Protein AF-A0A7C9D4Q6-F1 (afdb_monomer)

Structure (mmCIF, N/CA/C/O backbone):
data_AF-A0A7C9D4Q6-F1
#
_entry.id   AF-A0A7C9D4Q6-F1
#
loop_
_atom_site.group_PDB
_atom_site.id
_atom_site.type_symbol
_atom_site.label_atom_id
_atom_site.label_alt_id
_atom_site.label_comp_id
_atom_site.label_asym_id
_atom_site.label_entity_id
_atom_site.label_seq_id
_atom_site.pdbx_PDB_ins_code
_atom_site.Cartn_x
_atom_site.Cartn_y
_atom_site.Cartn_z
_atom_site.occupancy
_atom_site.B_iso_or_equiv
_atom_site.auth_seq_id
_atom_site.auth_comp_id
_atom_site.auth_asym_id
_atom_site.auth_atom_id
_atom_site.pdbx_PDB_model_num
ATOM 1 N N . TRP A 1 1 ? 7.838 -14.735 8.036 1.00 89.69 1 TRP A N 1
ATOM 2 C CA . TRP A 1 1 ? 8.447 -15.239 6.783 1.00 89.69 1 TRP A CA 1
ATOM 3 C C . TRP A 1 1 ? 8.242 -14.270 5.612 1.00 89.69 1 TRP A C 1
ATOM 5 O O . TRP A 1 1 ? 9.241 -13.748 5.130 1.00 89.69 1 TRP A O 1
ATOM 15 N N . ALA A 1 2 ? 7.003 -13.936 5.219 1.00 89.50 2 ALA A N 1
ATOM 16 C CA . ALA A 1 2 ? 6.716 -13.073 4.057 1.00 89.50 2 ALA A CA 1
ATOM 17 C C . ALA A 1 2 ? 7.424 -11.701 4.091 1.00 89.50 2 ALA A C 1
ATOM 19 O O . ALA A 1 2 ? 8.069 -11.317 3.120 1.00 89.50 2 ALA A O 1
ATOM 20 N N . ALA A 1 3 ? 7.410 -11.009 5.236 1.00 91.25 3 ALA A N 1
ATOM 21 C CA . ALA A 1 3 ? 8.115 -9.732 5.401 1.00 91.25 3 ALA A CA 1
ATOM 22 C C . ALA A 1 3 ? 9.635 -9.832 5.153 1.00 91.25 3 ALA A C 1
ATOM 24 O O . ALA A 1 3 ? 10.245 -8.909 4.619 1.00 91.25 3 ALA A O 1
ATOM 25 N N . SER A 1 4 ? 10.254 -10.966 5.503 1.00 95.25 4 SER A N 1
ATOM 26 C CA . SER A 1 4 ? 11.683 -11.190 5.260 1.00 95.25 4 SER A CA 1
ATOM 27 C C . SER A 1 4 ? 11.974 -11.364 3.771 1.00 95.25 4 SER A C 1
ATOM 29 O O . SER A 1 4 ? 12.920 -10.761 3.272 1.00 95.25 4 SER A O 1
ATOM 31 N N . LEU A 1 5 ? 11.135 -12.121 3.053 1.00 95.00 5 LEU A N 1
ATOM 32 C CA . LEU A 1 5 ? 11.249 -12.266 1.600 1.00 95.00 5 LEU A CA 1
ATOM 33 C C . LEU A 1 5 ? 11.064 -10.928 0.888 1.00 95.00 5 LEU A C 1
ATOM 35 O O . LEU A 1 5 ? 11.895 -10.568 0.061 1.00 95.00 5 LEU A O 1
ATOM 39 N N . LEU A 1 6 ? 10.049 -10.148 1.272 1.00 92.50 6 LEU A N 1
ATOM 40 C CA . LEU A 1 6 ? 9.848 -8.806 0.724 1.00 92.50 6 LEU A CA 1
ATOM 41 C C . LEU A 1 6 ? 11.082 -7.923 0.951 1.00 92.50 6 LEU A C 1
ATOM 43 O O . LEU A 1 6 ? 11.553 -7.262 0.031 1.00 92.50 6 LEU A O 1
ATOM 47 N N . GLY A 1 7 ? 11.656 -7.954 2.157 1.00 94.69 7 GLY A N 1
ATOM 48 C CA . GLY A 1 7 ? 12.881 -7.219 2.465 1.00 94.69 7 GLY A CA 1
ATOM 49 C C . GLY A 1 7 ? 14.093 -7.664 1.637 1.00 94.69 7 GLY A C 1
ATOM 50 O O . GLY A 1 7 ? 14.940 -6.835 1.307 1.00 94.69 7 GLY A O 1
ATOM 51 N N . GLN A 1 8 ? 14.192 -8.948 1.283 1.00 96.00 8 GLN A N 1
ATOM 52 C CA . GLN A 1 8 ? 15.233 -9.454 0.383 1.00 96.00 8 GLN A CA 1
ATOM 53 C C . GLN A 1 8 ? 15.012 -8.975 -1.055 1.00 96.00 8 GLN A C 1
ATOM 55 O O . GLN A 1 8 ? 15.956 -8.479 -1.666 1.00 96.00 8 GLN A O 1
ATOM 60 N N . GLU A 1 9 ? 13.782 -9.048 -1.569 1.00 93.12 9 GLU A N 1
ATOM 61 C CA . GLU A 1 9 ? 13.444 -8.581 -2.921 1.00 93.12 9 GLU A CA 1
ATOM 62 C C . GLU A 1 9 ? 13.654 -7.072 -3.085 1.00 93.12 9 GLU A C 1
ATOM 64 O O . GLU A 1 9 ? 14.243 -6.633 -4.070 1.00 93.12 9 GLU A O 1
ATOM 69 N N . VAL A 1 10 ? 13.290 -6.267 -2.081 1.00 92.75 10 VAL A N 1
ATOM 70 C CA . VAL A 1 10 ? 13.573 -4.822 -2.088 1.00 92.75 10 VAL A CA 1
ATOM 71 C C . VAL A 1 10 ? 15.077 -4.551 -2.180 1.00 92.75 10 VAL A C 1
ATOM 73 O O . VAL A 1 10 ? 15.493 -3.682 -2.939 1.00 92.75 10 VAL A O 1
ATOM 76 N N . LYS A 1 11 ? 15.911 -5.308 -1.454 1.00 95.06 11 LYS A N 1
ATOM 77 C CA . LYS A 1 11 ? 17.378 -5.159 -1.506 1.00 95.06 11 LYS A CA 1
ATOM 78 C C . LYS A 1 11 ? 17.979 -5.606 -2.840 1.00 95.06 11 LYS A C 1
ATOM 80 O O . LYS A 1 11 ? 18.999 -5.060 -3.247 1.00 95.06 11 LYS A O 1
ATOM 85 N N . ARG A 1 12 ? 17.373 -6.595 -3.503 1.00 95.69 12 ARG A N 1
ATOM 86 C CA . ARG A 1 12 ? 17.784 -7.068 -4.837 1.00 95.69 12 ARG A CA 1
ATOM 87 C C . ARG A 1 12 ? 17.461 -6.066 -5.942 1.00 95.69 12 ARG A C 1
ATOM 89 O O . ARG A 1 12 ? 18.047 -6.152 -7.016 1.00 95.69 12 ARG A O 1
ATOM 96 N N . ASN A 1 13 ? 16.550 -5.128 -5.691 1.00 93.31 13 ASN A N 1
ATOM 97 C CA . ASN A 1 13 ? 16.078 -4.163 -6.673 1.00 93.31 13 ASN A CA 1
ATOM 98 C C . ASN A 1 13 ? 17.087 -3.013 -6.867 1.00 93.31 13 ASN A C 1
ATOM 100 O O . ASN A 1 13 ? 16.885 -1.888 -6.407 1.00 93.31 13 ASN A O 1
ATOM 104 N N . THR A 1 14 ? 18.227 -3.327 -7.489 1.00 96.19 14 THR A N 1
ATOM 105 C CA . THR A 1 14 ? 19.305 -2.369 -7.762 1.00 96.19 14 THR A CA 1
ATOM 106 C C . THR A 1 14 ? 19.017 -1.521 -8.998 1.00 96.19 14 THR A C 1
ATOM 108 O O . THR A 1 14 ? 18.126 -1.814 -9.796 1.00 96.19 14 THR A O 1
ATOM 111 N N . HIS A 1 15 ? 19.819 -0.473 -9.186 1.00 94.88 15 HIS A N 1
ATOM 112 C CA . HIS A 1 15 ? 19.774 0.386 -10.366 1.00 94.88 15 HIS A CA 1
ATOM 113 C C . HIS A 1 15 ? 19.828 -0.409 -11.685 1.00 94.88 15 HIS A C 1
ATOM 115 O O . HIS A 1 15 ? 19.025 -0.168 -12.584 1.00 94.88 15 HIS A O 1
ATOM 121 N N . GLU A 1 16 ? 20.721 -1.394 -11.786 1.00 96.19 16 GLU A N 1
ATOM 122 C CA . GLU A 1 16 ? 20.905 -2.222 -12.982 1.00 96.19 16 GLU A CA 1
ATOM 123 C C . GLU A 1 16 ? 19.670 -3.081 -13.264 1.00 96.19 16 GLU A C 1
ATOM 125 O O . GLU A 1 16 ? 19.256 -3.207 -14.416 1.00 96.19 16 GLU A O 1
ATOM 130 N N . VAL A 1 17 ? 19.058 -3.638 -12.213 1.00 93.81 17 VAL A N 1
ATOM 131 C CA . VAL A 1 17 ? 17.848 -4.466 -12.315 1.00 93.81 17 VAL A CA 1
ATOM 132 C C . VAL A 1 17 ? 16.657 -3.628 -12.779 1.00 93.81 17 VAL A C 1
ATOM 134 O O . VAL A 1 17 ? 15.947 -4.025 -13.709 1.00 93.81 17 VAL A O 1
ATOM 137 N N . VAL A 1 18 ? 16.463 -2.444 -12.188 1.00 91.62 18 VAL A N 1
ATOM 138 C CA . VAL A 1 18 ? 15.394 -1.519 -12.593 1.00 91.62 18 VAL A CA 1
ATOM 139 C C . VAL A 1 18 ? 15.596 -1.071 -14.036 1.00 91.62 18 VAL A C 1
ATOM 141 O O . VAL A 1 18 ? 14.674 -1.183 -14.844 1.00 91.62 18 VAL A O 1
ATOM 144 N N . LEU A 1 19 ? 16.798 -0.606 -14.391 1.00 91.75 19 LEU A N 1
ATOM 145 C CA . LEU A 1 19 ? 17.086 -0.167 -15.755 1.00 91.75 19 LEU A CA 1
ATOM 146 C C . LEU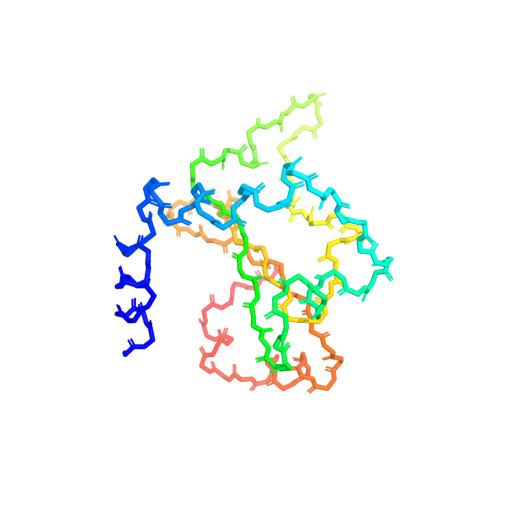 A 1 19 ? 16.910 -1.297 -16.768 1.00 91.75 19 LEU A C 1
ATOM 148 O O . LEU A 1 19 ? 16.314 -1.073 -17.819 1.00 91.75 19 LEU A O 1
ATOM 152 N N . GLY A 1 20 ? 17.380 -2.506 -16.455 1.00 91.69 20 GLY A N 1
ATOM 153 C CA . GLY A 1 20 ? 17.193 -3.678 -17.308 1.00 91.69 20 GLY A CA 1
ATOM 154 C C . GLY A 1 20 ? 15.718 -4.005 -17.548 1.00 91.69 20 GLY A C 1
ATOM 155 O O . GLY A 1 20 ? 15.352 -4.392 -18.654 1.00 91.69 20 GLY A O 1
ATOM 156 N N . SER A 1 21 ? 14.867 -3.778 -16.544 1.00 85.00 21 SER A N 1
ATOM 157 C CA . SER A 1 21 ? 13.420 -4.014 -16.630 1.00 85.00 21 SER A CA 1
ATOM 158 C C . SER A 1 21 ? 12.679 -2.928 -17.420 1.00 85.00 21 SER A C 1
ATOM 160 O O . SER A 1 21 ? 11.728 -3.226 -18.138 1.00 85.00 21 SER A O 1
ATOM 162 N N . VAL A 1 22 ? 13.107 -1.665 -17.310 1.00 87.75 22 VAL A N 1
ATOM 163 C CA . VAL A 1 22 ? 12.444 -0.518 -17.962 1.00 87.75 22 VAL A CA 1
ATOM 164 C C . VAL A 1 22 ? 12.930 -0.304 -19.397 1.00 87.75 22 VAL A C 1
ATOM 166 O O . VAL A 1 22 ? 12.159 0.146 -20.242 1.00 87.75 22 VAL A O 1
ATOM 169 N N . LYS A 1 23 ? 14.186 -0.642 -19.714 1.00 89.38 23 LYS A N 1
ATOM 170 C CA . LYS A 1 23 ? 14.787 -0.393 -21.034 1.00 89.38 23 LYS A CA 1
ATOM 171 C C . LYS A 1 23 ? 13.970 -0.958 -22.211 1.00 89.38 23 LYS A C 1
ATOM 173 O O . LYS A 1 23 ? 13.745 -0.204 -23.155 1.00 89.38 23 LYS A O 1
ATOM 178 N N . PRO A 1 24 ? 13.428 -2.191 -22.162 1.00 86.81 24 PRO A N 1
ATOM 179 C CA . PRO A 1 24 ? 12.576 -2.697 -23.239 1.00 86.81 24 PRO A CA 1
ATOM 180 C C . PRO A 1 24 ? 11.312 -1.857 -23.473 1.00 86.81 24 PRO A C 1
ATOM 182 O O . PRO A 1 24 ? 10.861 -1.748 -24.610 1.00 86.81 24 PRO A O 1
ATOM 185 N N . LEU A 1 25 ? 10.751 -1.245 -22.420 1.00 82.12 25 LEU A N 1
ATOM 186 C CA . LEU A 1 25 ? 9.590 -0.353 -22.532 1.00 82.12 25 LEU A CA 1
ATOM 187 C C . LEU A 1 25 ? 9.957 0.983 -23.185 1.00 82.12 25 LEU A C 1
ATOM 189 O O . LEU A 1 25 ? 9.120 1.573 -23.863 1.00 82.12 25 LEU A O 1
ATOM 193 N N . ALA A 1 26 ? 11.192 1.455 -22.992 1.00 86.81 26 ALA A N 1
ATOM 194 C CA . ALA A 1 26 ? 11.700 2.648 -23.664 1.00 86.81 26 ALA A CA 1
ATOM 195 C C . ALA A 1 26 ? 11.927 2.395 -25.163 1.00 86.81 26 ALA A C 1
ATOM 197 O O . ALA A 1 26 ? 11.563 3.233 -25.985 1.00 86.81 26 ALA A O 1
ATOM 198 N N . ASP A 1 27 ? 12.474 1.226 -25.513 1.00 91.00 27 ASP A N 1
ATOM 199 C CA . ASP A 1 27 ? 12.725 0.841 -26.906 1.00 91.00 27 ASP A CA 1
ATOM 200 C C . ASP A 1 27 ? 11.419 0.522 -27.658 1.00 91.00 27 ASP A C 1
ATOM 202 O O . ASP A 1 27 ? 11.282 0.828 -28.845 1.00 91.00 27 ASP A O 1
ATOM 206 N N . ARG A 1 28 ? 10.439 -0.088 -26.975 1.00 87.38 28 ARG A N 1
ATOM 207 C CA . ARG A 1 28 ? 9.130 -0.422 -27.546 1.00 87.38 28 ARG A CA 1
ATOM 208 C C . ARG A 1 28 ? 8.005 -0.187 -26.528 1.00 87.38 28 ARG A C 1
ATOM 210 O O . ARG A 1 28 ? 7.666 -1.110 -25.782 1.00 87.38 28 ARG A O 1
ATOM 217 N N . PRO A 1 29 ? 7.389 1.010 -26.525 1.00 83.00 29 PRO A N 1
ATOM 218 C CA . PRO A 1 29 ? 6.291 1.324 -25.621 1.00 83.00 29 PRO A CA 1
ATOM 219 C C . PRO A 1 29 ?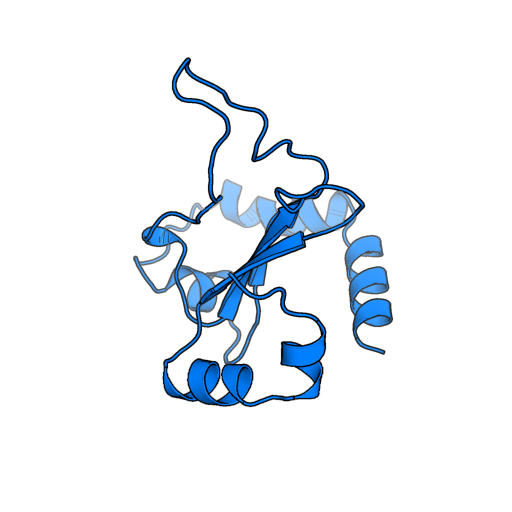 5.124 0.352 -25.789 1.00 83.00 29 PRO A C 1
ATOM 221 O O . PRO A 1 29 ? 4.732 0.016 -26.909 1.00 83.00 29 PRO A O 1
ATOM 224 N N . VAL A 1 30 ? 4.551 -0.080 -24.668 1.00 76.00 30 VAL A N 1
ATOM 225 C CA . VAL A 1 30 ? 3.363 -0.937 -24.632 1.00 76.00 30 VAL A CA 1
ATOM 226 C C . VAL A 1 30 ? 2.243 -0.172 -23.942 1.00 76.00 30 VAL A C 1
ATOM 228 O O . VAL A 1 30 ? 2.449 0.411 -22.879 1.00 76.00 30 VAL A O 1
ATOM 231 N N . VAL A 1 31 ? 1.056 -0.181 -24.543 1.00 74.44 31 VAL A N 1
ATOM 232 C CA . VAL A 1 31 ? -0.166 0.348 -23.931 1.00 74.44 31 VAL A CA 1
ATOM 233 C C . VAL A 1 31 ? -1.014 -0.844 -23.510 1.00 74.44 31 VAL A C 1
ATOM 235 O O . VAL A 1 31 ? -1.452 -1.617 -24.362 1.00 74.44 31 VAL A O 1
ATOM 238 N N . GLY A 1 32 ? -1.200 -1.014 -22.201 1.00 69.50 32 GLY A N 1
ATOM 239 C CA . GLY A 1 32 ? -2.100 -2.030 -21.655 1.00 69.50 32 GLY A CA 1
ATOM 240 C C . GLY A 1 32 ? -3.565 -1.671 -21.906 1.00 69.50 32 GLY A C 1
ATOM 241 O O . GLY A 1 32 ? -3.912 -0.493 -22.031 1.00 69.50 32 GLY A O 1
ATOM 242 N N . GLN A 1 33 ? -4.428 -2.681 -21.981 1.00 66.69 33 GLN A N 1
ATOM 243 C CA . GLN A 1 33 ? -5.871 -2.452 -22.071 1.00 66.69 33 GLN A CA 1
ATOM 244 C C . GLN A 1 33 ? -6.428 -1.881 -20.741 1.00 66.69 33 GLN A C 1
ATOM 246 O O . GLN A 1 33 ? -5.914 -2.154 -19.652 1.00 66.69 33 GLN A O 1
ATOM 251 N N . PRO A 1 34 ? -7.495 -1.066 -20.769 1.00 59.03 34 PRO A N 1
ATOM 252 C CA . PRO A 1 34 ? -8.177 -0.653 -19.543 1.00 59.03 34 PRO A CA 1
ATOM 253 C C . PRO A 1 34 ? -8.685 -1.873 -18.755 1.00 59.03 34 PRO A C 1
ATOM 255 O O . PRO A 1 34 ? -9.324 -2.754 -19.325 1.00 59.03 34 PRO A O 1
ATOM 258 N N . GLY A 1 35 ? -8.401 -1.940 -17.450 1.00 59.09 35 GLY A N 1
ATOM 259 C CA . GLY A 1 35 ? -8.805 -3.062 -16.585 1.00 59.09 35 GLY A CA 1
ATOM 260 C C . GLY A 1 35 ? -7.997 -4.357 -16.763 1.00 59.09 35 GLY A C 1
ATOM 261 O O . GLY A 1 35 ? -8.272 -5.348 -16.090 1.00 59.09 35 GLY A O 1
ATOM 262 N N . SER A 1 36 ? -6.987 -4.376 -17.642 1.00 60.72 36 SER A N 1
ATOM 263 C CA . SER A 1 36 ? -6.020 -5.480 -17.754 1.00 60.72 36 SER A CA 1
ATOM 264 C C . SER A 1 36 ? -4.692 -5.179 -17.054 1.00 60.72 36 SER A C 1
ATOM 266 O O . SER A 1 36 ? -3.818 -6.049 -17.015 1.00 60.72 36 SER A O 1
ATOM 268 N N . GLY A 1 37 ? -4.538 -3.970 -16.497 1.00 59.41 37 GLY A N 1
ATOM 269 C CA . GLY A 1 37 ? -3.263 -3.410 -16.053 1.00 59.41 37 GLY A CA 1
ATOM 270 C C . GLY A 1 37 ? -2.474 -4.353 -15.154 1.00 59.41 37 GLY A C 1
ATOM 271 O O . GLY A 1 37 ? -1.299 -4.594 -15.398 1.00 59.41 37 GLY A O 1
ATOM 272 N N . GLN A 1 38 ? -3.107 -4.981 -14.165 1.00 58.69 38 GLN A N 1
ATOM 273 C CA . GLN A 1 38 ? -2.384 -5.901 -13.284 1.00 58.69 38 GLN A CA 1
ATOM 274 C C . GLN A 1 38 ? -1.979 -7.214 -13.965 1.00 58.69 38 GLN A C 1
ATOM 276 O O . GLN A 1 38 ? -0.844 -7.670 -13.814 1.00 58.69 38 GLN A O 1
ATOM 281 N N . ARG A 1 39 ? -2.889 -7.810 -14.744 1.00 59.12 39 ARG A N 1
ATOM 282 C CA . ARG A 1 39 ? -2.667 -9.112 -15.388 1.00 59.12 39 ARG A CA 1
ATOM 283 C C . ARG A 1 39 ? -1.661 -9.023 -16.532 1.00 59.12 39 ARG A C 1
ATOM 285 O O . ARG A 1 39 ? -0.871 -9.941 -16.710 1.00 59.12 39 ARG A O 1
ATOM 292 N N . GLU A 1 40 ? -1.689 -7.936 -17.295 1.00 58.09 40 GLU A N 1
ATOM 293 C CA . GLU A 1 40 ? -0.780 -7.715 -18.422 1.00 58.09 40 GLU A CA 1
ATOM 29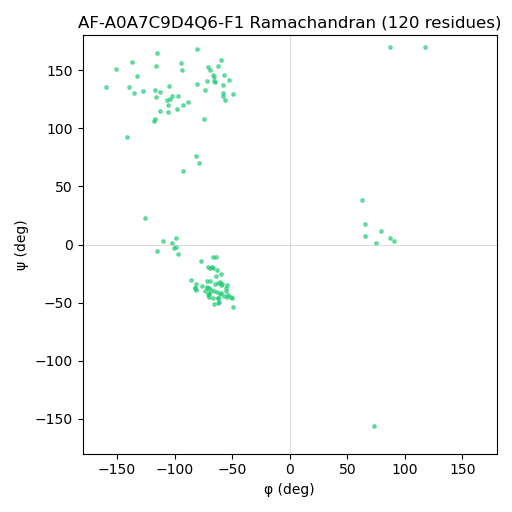4 C C . GLU A 1 40 ? 0.590 -7.190 -17.982 1.00 58.09 40 GLU A C 1
ATOM 296 O O . GLU A 1 40 ? 1.588 -7.571 -18.588 1.00 58.09 40 GLU A O 1
ATOM 301 N N . ILE A 1 41 ? 0.670 -6.369 -16.923 1.00 58.44 41 ILE A N 1
ATOM 302 C CA . ILE A 1 41 ? 1.951 -5.805 -16.457 1.00 58.44 41 ILE A CA 1
ATOM 303 C C . ILE A 1 41 ? 2.712 -6.793 -15.561 1.00 58.44 41 ILE A C 1
ATOM 305 O O . ILE A 1 41 ? 3.935 -6.872 -15.654 1.00 58.44 41 ILE A O 1
ATOM 309 N N . PHE A 1 42 ? 2.018 -7.558 -14.710 1.00 61.22 42 PHE A N 1
ATOM 310 C CA . PHE A 1 42 ? 2.663 -8.422 -13.708 1.00 61.22 42 PHE A CA 1
ATOM 311 C C . PHE A 1 42 ? 2.427 -9.924 -13.925 1.00 61.22 42 PHE A C 1
ATOM 313 O O . PHE A 1 42 ? 3.031 -10.736 -13.229 1.00 61.22 42 PHE A O 1
ATOM 320 N N . GLY A 1 43 ? 1.590 -10.317 -14.894 1.00 56.16 43 GLY A N 1
ATOM 321 C CA . GLY A 1 43 ? 1.501 -11.698 -15.388 1.00 56.16 43 GLY A CA 1
ATOM 322 C C . GLY A 1 43 ? 0.985 -12.751 -14.398 1.00 56.16 43 GLY A C 1
ATOM 323 O O . GLY A 1 43 ? 1.031 -13.938 -14.713 1.00 56.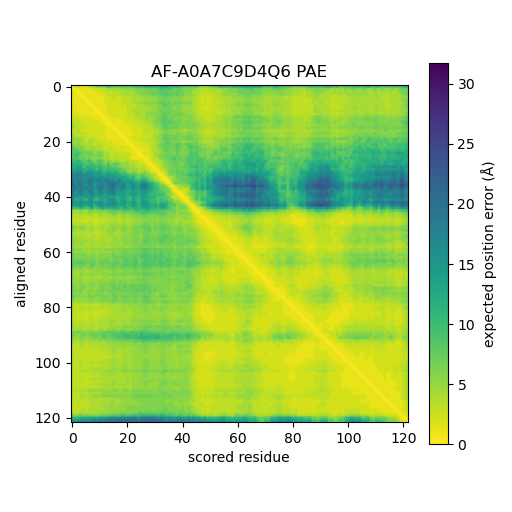16 43 GLY A O 1
ATOM 324 N N . ALA A 1 44 ? 0.502 -12.359 -13.218 1.00 61.50 44 ALA A N 1
ATOM 325 C CA . ALA A 1 44 ? 0.184 -13.284 -12.134 1.00 61.50 44 ALA A CA 1
ATOM 326 C C . ALA A 1 44 ? -1.324 -13.347 -11.846 1.00 61.50 44 ALA A C 1
ATOM 328 O O . ALA A 1 44 ? -1.997 -12.331 -11.689 1.00 61.50 44 ALA A O 1
ATOM 329 N N . GLN A 1 45 ? -1.864 -14.567 -11.766 1.00 66.94 45 GLN A N 1
ATOM 330 C CA . GLN A 1 45 ? -3.176 -14.812 -11.162 1.00 66.94 45 GLN A CA 1
ATOM 331 C C . GLN A 1 45 ? -3.005 -14.853 -9.639 1.00 66.94 45 GLN A C 1
ATOM 333 O O . GLN A 1 45 ? -2.050 -15.461 -9.159 1.00 66.94 45 GLN A O 1
ATOM 338 N N . HIS A 1 46 ? -3.928 -14.244 -8.888 1.00 78.25 46 HIS A N 1
ATOM 339 C CA . HIS A 1 46 ? -3.875 -14.166 -7.418 1.00 78.25 46 HIS A CA 1
ATOM 340 C C . HIS A 1 46 ? -2.664 -13.387 -6.867 1.00 78.25 46 HIS A C 1
ATOM 342 O O . HIS A 1 46 ? -2.076 -13.764 -5.856 1.00 78.25 46 HIS A O 1
ATOM 348 N N . SER A 1 47 ? -2.272 -12.297 -7.531 1.00 82.12 47 SER A N 1
ATOM 349 C CA . SER A 1 47 ? -1.233 -11.387 -7.038 1.00 82.12 47 SER A CA 1
ATOM 350 C C . SER A 1 47 ? -1.807 -10.221 -6.244 1.00 82.12 47 SER A C 1
ATOM 352 O O . SER A 1 47 ? -2.881 -9.719 -6.564 1.00 82.12 47 SER A O 1
ATOM 354 N N . LEU A 1 48 ? -1.030 -9.730 -5.279 1.00 87.06 48 LEU A N 1
ATOM 355 C CA . LEU A 1 48 ? -1.277 -8.454 -4.615 1.00 87.06 48 LEU A CA 1
ATOM 356 C C . LEU A 1 48 ? -0.297 -7.401 -5.129 1.00 87.06 48 LEU A C 1
ATOM 358 O O . LEU A 1 48 ? 0.904 -7.658 -5.230 1.00 87.06 48 LEU A O 1
ATOM 362 N N . ILE A 1 49 ? -0.802 -6.198 -5.392 1.00 87.62 49 ILE A N 1
ATOM 363 C CA . ILE A 1 49 ? 0.019 -5.033 -5.725 1.00 87.62 49 ILE A CA 1
ATOM 364 C C . ILE A 1 49 ? -0.203 -3.979 -4.659 1.00 87.62 49 ILE A C 1
ATOM 366 O O . ILE A 1 49 ? -1.227 -3.294 -4.645 1.00 87.62 49 ILE A O 1
ATOM 370 N N . ILE A 1 50 ? 0.803 -3.814 -3.810 1.00 90.88 50 ILE A N 1
ATOM 371 C CA . ILE A 1 50 ? 0.796 -2.816 -2.748 1.00 90.88 50 ILE A CA 1
ATOM 372 C C . ILE A 1 50 ? 1.567 -1.591 -3.237 1.00 90.88 50 ILE A C 1
ATOM 374 O O . ILE A 1 50 ? 2.755 -1.667 -3.546 1.00 90.88 50 ILE A O 1
ATOM 378 N N . GLY A 1 51 ? 0.869 -0.464 -3.348 1.00 89.94 51 GLY A N 1
ATOM 379 C CA . GLY A 1 51 ? 1.446 0.836 -3.674 1.00 89.94 51 GLY A CA 1
ATOM 380 C C . GLY A 1 51 ? 1.291 1.824 -2.524 1.00 89.94 51 GLY A C 1
ATOM 381 O O . GLY A 1 51 ? 0.493 1.617 -1.618 1.00 89.94 51 GLY A O 1
ATOM 382 N N . GLY A 1 52 ? 2.036 2.923 -2.589 1.00 88.75 52 GLY A N 1
ATOM 383 C CA . GLY A 1 52 ? 2.071 3.946 -1.545 1.00 88.75 52 GLY A CA 1
ATOM 384 C C . GLY A 1 52 ? 3.464 4.080 -0.940 1.00 88.75 52 GLY A C 1
ATOM 385 O O . GLY A 1 52 ? 4.380 3.318 -1.253 1.00 88.75 52 GLY A O 1
ATOM 386 N N . SER A 1 53 ? 3.670 5.117 -0.136 1.00 88.12 53 SER A N 1
ATOM 387 C CA . SER A 1 53 ? 4.959 5.352 0.511 1.00 88.12 53 SER A CA 1
ATOM 388 C C . SER A 1 53 ? 4.782 6.268 1.714 1.00 88.12 53 SER A C 1
ATOM 390 O O . SER A 1 53 ? 4.152 7.321 1.583 1.00 88.12 53 SER A O 1
ATOM 392 N N . PRO A 1 54 ? 5.415 5.946 2.856 1.00 88.62 54 PRO A N 1
ATOM 393 C CA . PRO A 1 54 ? 5.347 6.789 4.043 1.00 88.62 54 PRO A CA 1
ATOM 394 C C . PRO A 1 54 ? 6.039 8.145 3.861 1.00 88.62 54 PRO A C 1
ATOM 396 O O . PRO A 1 54 ? 5.903 9.033 4.693 1.00 88.62 54 PRO A O 1
ATOM 399 N N . ARG A 1 55 ? 6.791 8.314 2.766 1.00 91.31 55 ARG A N 1
ATOM 400 C CA . ARG A 1 55 ? 7.496 9.556 2.431 1.00 91.31 55 ARG A CA 1
ATOM 401 C C . ARG A 1 55 ? 6.577 10.637 1.859 1.00 91.31 55 ARG A C 1
ATOM 403 O O . ARG A 1 55 ? 7.009 11.781 1.754 1.00 91.31 55 ARG A O 1
ATOM 410 N N . PHE A 1 56 ? 5.351 10.294 1.460 1.00 90.31 56 PHE A N 1
ATOM 411 C CA . PHE A 1 56 ? 4.404 11.259 0.906 1.00 90.31 56 PHE A CA 1
ATOM 412 C C . PHE A 1 56 ? 3.434 11.752 1.978 1.00 90.31 56 PHE A C 1
ATOM 414 O O . PHE A 1 56 ? 2.766 10.963 2.644 1.00 90.31 56 PHE A O 1
ATOM 421 N N . ASN A 1 57 ? 3.325 13.076 2.115 1.00 90.75 57 ASN A N 1
ATOM 422 C CA . ASN A 1 57 ? 2.369 13.703 3.021 1.00 90.75 57 ASN A CA 1
ATOM 423 C C . ASN A 1 57 ? 0.976 13.766 2.376 1.00 90.75 57 ASN A C 1
ATOM 425 O O . ASN A 1 57 ? 0.545 14.816 1.903 1.00 90.75 57 ASN A O 1
ATOM 429 N N . MET A 1 58 ? 0.283 12.627 2.342 1.00 91.25 58 MET A N 1
ATOM 430 C CA . MET A 1 58 ? -1.003 12.490 1.644 1.00 91.25 58 MET A CA 1
ATOM 431 C C . MET A 1 58 ? -2.119 13.367 2.234 1.00 91.25 58 MET A C 1
ATOM 433 O O . MET A 1 58 ? -3.014 13.787 1.510 1.00 91.25 58 MET A O 1
ATOM 437 N N . TYR A 1 59 ? -2.036 13.687 3.526 1.00 93.38 59 TYR A N 1
ATOM 438 C CA . TYR A 1 59 ? -2.981 14.560 4.234 1.00 93.38 59 TYR A CA 1
ATOM 439 C C . TYR A 1 59 ? -2.487 16.006 4.395 1.00 93.38 59 TYR A C 1
ATOM 441 O O . TYR A 1 59 ? -3.112 16.782 5.116 1.00 93.38 59 TYR A O 1
ATOM 449 N N . GLY A 1 60 ? -1.346 16.345 3.794 1.00 92.50 60 GLY A N 1
ATOM 450 C CA . GLY A 1 60 ? -0.737 17.672 3.849 1.00 92.50 60 GLY A CA 1
ATOM 451 C C . GLY A 1 60 ? -1.440 18.741 3.016 1.00 92.50 60 GLY A C 1
ATOM 452 O O . GLY A 1 60 ? -1.530 19.869 3.496 1.00 92.50 60 GLY A O 1
ATOM 453 N N . PRO A 1 61 ? -1.921 18.435 1.794 1.00 93.12 61 PRO A N 1
ATOM 454 C CA . PRO A 1 61 ? -2.670 19.399 0.999 1.00 93.12 61 PRO A CA 1
ATOM 455 C C . PRO A 1 61 ? -3.919 19.900 1.738 1.00 93.12 61 PRO A C 1
ATOM 457 O O . PRO A 1 61 ? -4.745 19.109 2.193 1.00 93.12 61 PRO A O 1
ATOM 460 N N . GLU A 1 62 ? -4.053 21.220 1.831 1.00 94.31 62 GLU A N 1
ATOM 461 C CA . GLU A 1 62 ? -5.155 21.936 2.474 1.00 94.31 62 GLU A CA 1
ATOM 462 C C . GLU A 1 62 ? -5.495 23.145 1.587 1.00 94.31 62 GLU A C 1
ATOM 464 O O . GLU A 1 62 ? -4.593 23.805 1.067 1.00 94.31 62 GLU A O 1
ATOM 469 N N . PHE A 1 63 ? -6.786 23.385 1.351 1.00 94.56 63 PHE A N 1
ATOM 470 C CA . PHE A 1 63 ? -7.277 24.351 0.358 1.00 94.56 63 PHE A CA 1
ATOM 471 C C . PHE A 1 63 ? -8.256 25.383 0.955 1.00 94.56 63 PHE A C 1
ATOM 473 O O . PHE A 1 63 ? -9.083 25.938 0.235 1.00 94.56 63 PHE A O 1
ATOM 480 N N . GLY A 1 64 ? -8.207 25.621 2.267 1.00 96.69 64 GLY A N 1
ATOM 481 C CA . GLY A 1 64 ? -9.179 26.419 3.021 1.00 96.69 64 GLY A CA 1
ATOM 482 C C . GLY A 1 64 ? -10.478 25.678 3.367 1.00 96.69 64 GLY A C 1
ATOM 483 O O . GLY A 1 64 ? -11.441 26.308 3.799 1.00 96.69 64 GLY A O 1
ATOM 484 N N . LEU A 1 65 ? -10.521 24.356 3.173 1.00 95.50 65 LEU A N 1
ATOM 485 C CA . LEU A 1 65 ? -11.690 23.493 3.412 1.00 95.50 65 LEU A CA 1
ATOM 486 C C . LEU A 1 65 ? -11.500 22.555 4.615 1.00 95.50 65 LEU A C 1
ATOM 488 O O . LEU A 1 65 ? -12.363 21.730 4.914 1.00 95.50 65 LEU A O 1
ATOM 492 N N . GLY A 1 66 ? -10.371 22.681 5.307 1.00 93.25 66 GLY A N 1
ATOM 493 C CA . GLY A 1 66 ? -9.927 21.758 6.330 1.00 93.25 66 GLY A CA 1
ATOM 494 C C . GLY A 1 66 ? -9.121 20.594 5.757 1.00 93.25 66 GLY A C 1
ATOM 495 O O . GLY A 1 66 ? -9.017 20.362 4.551 1.00 93.25 66 GLY A O 1
ATOM 496 N N . ARG A 1 67 ? -8.523 19.835 6.674 1.00 92.38 67 ARG A N 1
ATOM 497 C CA . ARG A 1 67 ? -7.714 18.658 6.353 1.00 92.38 67 ARG A CA 1
ATOM 498 C C . ARG A 1 67 ? -8.578 17.566 5.717 1.00 92.38 67 ARG A C 1
ATOM 500 O O . ARG A 1 67 ? -9.676 17.294 6.200 1.00 92.38 67 ARG A O 1
ATOM 507 N N . ALA A 1 68 ? -8.041 16.887 4.702 1.00 93.31 68 ALA A N 1
ATOM 508 C CA . ALA A 1 68 ? -8.718 15.766 4.055 1.00 93.31 68 ALA A CA 1
ATOM 509 C C . ALA A 1 68 ? -9.183 14.695 5.066 1.00 93.31 68 ALA A C 1
ATOM 511 O O . ALA A 1 68 ? -8.494 14.392 6.047 1.00 93.31 68 ALA A O 1
ATOM 512 N N . VAL A 1 69 ? -10.367 14.128 4.812 1.00 92.25 69 VAL A N 1
ATOM 513 C CA . VAL A 1 69 ? -10.980 13.086 5.656 1.00 92.25 69 VAL A CA 1
ATOM 514 C C . VAL A 1 69 ? -10.408 11.709 5.331 1.00 92.25 69 VAL A C 1
ATOM 516 O O . VAL A 1 69 ? -10.148 10.935 6.243 1.00 92.25 69 VAL A O 1
ATOM 519 N N . ALA A 1 70 ? -10.176 11.428 4.047 1.00 91.75 70 ALA A N 1
ATOM 520 C CA . ALA A 1 70 ? -9.626 10.166 3.574 1.00 91.75 70 ALA A CA 1
ATOM 521 C C . ALA A 1 70 ? -8.838 10.365 2.273 1.00 91.75 70 ALA A C 1
ATOM 523 O O . ALA A 1 70 ? -9.159 11.240 1.464 1.00 91.75 70 ALA A O 1
ATOM 524 N N . VAL A 1 71 ? -7.843 9.510 2.056 1.00 91.44 71 VAL A N 1
ATOM 525 C CA . VAL A 1 71 ? -7.075 9.412 0.810 1.00 91.44 71 VAL A CA 1
ATOM 526 C C . VAL A 1 71 ? -7.577 8.205 0.030 1.00 91.44 71 VAL A C 1
ATOM 528 O O . VAL A 1 71 ? -7.642 7.107 0.576 1.00 91.44 71 VAL A O 1
ATOM 531 N N . ARG A 1 72 ? -7.929 8.397 -1.246 1.00 92.25 72 ARG A N 1
ATOM 532 C CA . ARG A 1 72 ? -8.470 7.328 -2.095 1.00 92.25 72 ARG A CA 1
ATOM 533 C C . ARG A 1 72 ? -7.799 7.265 -3.457 1.00 92.25 72 ARG A C 1
ATOM 535 O O . ARG A 1 72 ? -7.479 8.291 -4.056 1.00 92.25 72 ARG A O 1
ATOM 542 N N . MET A 1 73 ? -7.641 6.055 -3.970 1.00 89.62 73 MET A N 1
ATOM 543 C CA . MET A 1 73 ? -7.206 5.785 -5.325 1.00 89.62 73 MET A CA 1
ATOM 544 C C . MET A 1 73 ? -8.316 6.121 -6.326 1.00 89.62 73 MET A C 1
ATOM 546 O O . MET A 1 73 ? -9.503 5.848 -6.113 1.00 89.62 73 MET A O 1
ATOM 550 N N . GLY A 1 74 ? -7.914 6.704 -7.455 1.00 88.69 74 GLY A N 1
ATOM 551 C CA . GLY A 1 74 ? -8.810 6.918 -8.587 1.00 88.69 74 GLY A CA 1
ATOM 552 C C . GLY A 1 74 ? -9.321 5.593 -9.158 1.00 88.69 74 GLY A C 1
ATOM 553 O O . GLY A 1 74 ? -8.644 4.571 -9.069 1.00 88.69 74 GLY A O 1
ATOM 554 N N . ASN A 1 75 ? -10.501 5.620 -9.779 1.00 85.44 75 ASN A N 1
ATOM 555 C CA . ASN A 1 75 ? -11.194 4.418 -10.258 1.00 85.44 75 ASN A CA 1
ATOM 556 C C . ASN A 1 75 ? -10.345 3.541 -11.196 1.00 85.44 75 ASN A C 1
ATOM 558 O O . ASN A 1 75 ? -10.405 2.322 -11.116 1.00 85.44 75 ASN A O 1
ATOM 562 N N . ALA A 1 76 ? -9.500 4.155 -12.028 1.00 82.31 76 ALA A N 1
ATOM 563 C CA . ALA A 1 76 ? -8.607 3.446 -12.947 1.00 82.31 76 ALA A CA 1
ATOM 564 C C . ALA A 1 76 ? -7.533 2.581 -12.254 1.00 82.31 76 ALA A C 1
ATOM 566 O O . ALA A 1 76 ? -6.851 1.819 -12.924 1.00 82.31 76 ALA A O 1
ATOM 567 N N . ASN A 1 77 ? -7.361 2.707 -10.934 1.00 79.75 77 ASN A N 1
ATOM 568 C CA . ASN A 1 77 ? -6.414 1.912 -10.153 1.00 79.75 77 ASN A CA 1
ATOM 569 C C . ASN A 1 77 ? -7.082 0.769 -9.367 1.00 79.75 77 ASN A C 1
ATOM 571 O O . ASN A 1 77 ? -6.382 0.068 -8.640 1.00 79.75 77 ASN A O 1
ATOM 575 N N . LYS A 1 78 ? -8.406 0.585 -9.477 1.00 86.44 78 LYS A N 1
ATOM 576 C CA . LYS A 1 78 ? -9.191 -0.354 -8.656 1.00 86.44 78 LYS A C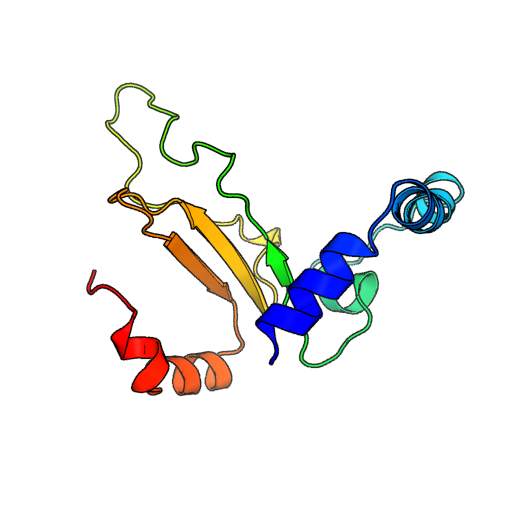A 1
ATOM 577 C C . LYS A 1 78 ? -9.353 -1.727 -9.307 1.00 86.44 78 LYS A C 1
ATOM 579 O O . LYS A 1 78 ? -10.463 -2.156 -9.605 1.00 86.44 78 LYS A O 1
ATOM 584 N N . ASP A 1 79 ? -8.237 -2.410 -9.504 1.00 84.56 79 ASP A N 1
ATOM 585 C CA . ASP A 1 79 ? -8.221 -3.799 -9.970 1.00 84.56 79 ASP A CA 1
ATOM 586 C C . ASP A 1 79 ? -8.153 -4.780 -8.780 1.00 84.56 79 ASP A C 1
ATOM 588 O O . ASP A 1 79 ? -7.669 -4.425 -7.701 1.00 84.56 79 ASP A O 1
ATOM 592 N N . ASP A 1 80 ? -8.619 -6.019 -8.981 1.00 88.62 80 ASP A N 1
ATOM 593 C CA . ASP A 1 80 ? -8.564 -7.098 -7.977 1.00 88.62 80 ASP A CA 1
ATOM 594 C C . ASP A 1 80 ? -7.126 -7.336 -7.496 1.00 88.62 80 ASP A C 1
ATOM 596 O O . ASP A 1 80 ? -6.242 -7.588 -8.308 1.00 88.62 80 ASP A O 1
ATOM 600 N N . GLY A 1 81 ? -6.896 -7.258 -6.185 1.00 89.00 81 GLY A N 1
ATOM 601 C CA . GLY A 1 81 ? -5.575 -7.396 -5.569 1.00 89.00 81 GLY A CA 1
ATOM 602 C C . GLY A 1 81 ? -4.804 -6.080 -5.411 1.00 89.00 81 GLY A C 1
ATOM 603 O O . GLY A 1 81 ? -3.668 -6.092 -4.926 1.00 89.00 81 GLY A O 1
ATOM 604 N N . LYS A 1 82 ? -5.384 -4.924 -5.778 1.00 90.19 82 LYS A N 1
ATOM 605 C CA . LYS A 1 82 ? -4.763 -3.622 -5.492 1.00 90.19 82 LYS A CA 1
ATOM 606 C C . LYS A 1 82 ? -4.882 -3.271 -4.011 1.00 90.19 82 LYS A C 1
ATOM 608 O O . LYS A 1 82 ? -5.974 -3.271 -3.450 1.00 90.19 82 LYS A O 1
ATOM 613 N N . VAL A 1 83 ? -3.774 -2.833 -3.425 1.00 93.06 83 VAL A N 1
ATOM 614 C CA . VAL A 1 83 ? -3.742 -2.187 -2.112 1.00 93.06 83 VAL A CA 1
ATOM 615 C C . VAL A 1 83 ? -3.009 -0.852 -2.225 1.00 93.06 83 VAL A C 1
ATOM 617 O O . VAL A 1 83 ? -1.922 -0.774 -2.802 1.00 93.06 83 VAL A O 1
ATOM 620 N N . ALA A 1 84 ? -3.590 0.211 -1.677 1.00 93.88 84 ALA A N 1
ATOM 621 C CA . ALA A 1 84 ? -2.899 1.471 -1.429 1.00 93.88 84 ALA A CA 1
ATOM 622 C C . ALA A 1 84 ? -2.650 1.618 0.074 1.00 93.88 84 ALA A C 1
ATOM 624 O O . ALA A 1 84 ? -3.597 1.564 0.849 1.00 93.88 84 ALA A O 1
ATOM 625 N N . ALA A 1 85 ? -1.391 1.817 0.463 1.00 94.38 85 ALA A N 1
ATOM 626 C CA . ALA A 1 85 ? -0.962 1.997 1.843 1.00 94.38 85 ALA A CA 1
ATOM 627 C C . ALA A 1 85 ? -0.353 3.390 2.036 1.00 94.38 85 ALA A C 1
ATOM 629 O O . ALA A 1 85 ? 0.752 3.678 1.566 1.00 94.38 85 ALA A O 1
ATOM 630 N N . ASN A 1 86 ? -1.083 4.263 2.727 1.00 93.75 86 ASN A N 1
ATOM 631 C CA . ASN A 1 86 ? -0.676 5.643 2.990 1.00 93.75 86 ASN A CA 1
ATOM 632 C C . ASN A 1 86 ? -0.495 5.872 4.495 1.00 93.75 86 ASN A C 1
ATOM 634 O O . ASN A 1 86 ? -1.155 5.197 5.281 1.00 93.75 86 ASN A O 1
ATOM 638 N N . PRO A 1 87 ? 0.353 6.826 4.925 1.00 93.88 87 PRO A N 1
ATOM 639 C CA . PRO A 1 87 ? 0.362 7.269 6.316 1.00 93.88 87 PRO A CA 1
ATOM 640 C C . PRO A 1 87 ? -1.045 7.600 6.795 1.00 93.88 87 PRO A C 1
ATOM 642 O O . PRO A 1 87 ? -1.754 8.350 6.122 1.00 93.88 87 PRO A O 1
ATOM 645 N N . GLY A 1 88 ? -1.421 7.046 7.942 1.00 93.00 88 GLY A N 1
ATOM 646 C CA . GLY A 1 88 ? -2.751 7.207 8.496 1.00 93.00 88 GLY A CA 1
ATOM 647 C C . GLY A 1 88 ? -3.021 8.649 8.897 1.00 93.00 88 GLY A C 1
ATOM 648 O O . GLY A 1 88 ? -2.133 9.374 9.367 1.00 93.00 88 GLY A O 1
ATOM 649 N N . ARG A 1 89 ? -4.269 9.086 8.714 1.00 91.56 89 ARG A N 1
ATOM 650 C CA . ARG A 1 89 ? -4.694 10.44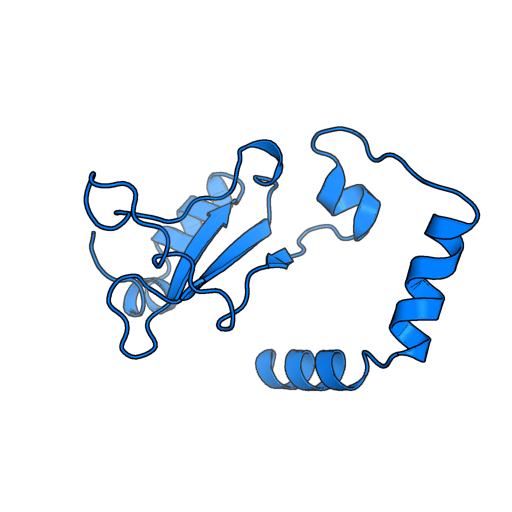7 9.069 1.00 91.56 89 ARG A CA 1
ATOM 651 C C . ARG A 1 89 ? -4.406 10.777 10.534 1.00 91.56 89 ARG A C 1
ATOM 653 O O . ARG A 1 89 ? -4.028 11.910 10.845 1.00 91.56 89 ARG A O 1
ATOM 660 N N . GLU A 1 90 ? -4.573 9.802 11.417 1.00 89.38 90 GLU A N 1
ATOM 661 C CA . GLU A 1 90 ? -4.377 9.941 12.863 1.00 89.38 90 GLU A CA 1
ATOM 662 C C . GLU A 1 90 ? -2.908 10.172 13.249 1.00 89.38 90 GLU A C 1
ATOM 664 O O . GLU A 1 90 ? -2.624 10.717 14.313 1.00 89.38 90 GLU A O 1
ATOM 669 N N . GLY A 1 91 ? -1.959 9.841 12.367 1.00 88.06 91 GLY A N 1
ATOM 670 C CA . GLY A 1 91 ? -0.533 9.919 12.667 1.00 88.06 91 GLY A CA 1
ATOM 671 C C . GLY A 1 91 ? -0.084 8.798 13.608 1.00 88.06 91 GLY A C 1
ATOM 672 O O . GLY A 1 91 ? -0.670 7.719 13.629 1.00 88.06 91 GLY A O 1
ATOM 673 N N . GLY A 1 92 ? 1.014 9.006 14.341 1.00 89.94 92 GLY A N 1
ATOM 674 C CA . GLY A 1 92 ? 1.501 8.028 15.328 1.00 89.94 92 GLY A CA 1
ATOM 675 C C . GLY A 1 92 ? 1.981 6.690 14.749 1.00 89.94 92 GLY A C 1
ATOM 676 O O . GLY A 1 92 ? 2.091 5.716 15.483 1.00 89.94 92 GLY A O 1
ATOM 677 N N . GLY A 1 93 ? 2.259 6.629 13.443 1.00 90.31 93 GLY A N 1
ATOM 678 C CA . GLY A 1 93 ? 2.618 5.386 12.751 1.00 90.31 93 GLY A CA 1
ATOM 679 C C . GLY A 1 93 ? 1.424 4.573 12.238 1.00 90.31 93 GLY A C 1
ATOM 680 O O . GLY A 1 93 ? 1.642 3.489 11.703 1.00 90.31 93 GLY A O 1
ATOM 681 N N . SER A 1 94 ? 0.194 5.090 12.356 1.00 92.69 94 SER A N 1
ATOM 682 C CA . SER A 1 94 ? -0.986 4.510 11.699 1.00 92.69 94 SER A CA 1
ATOM 683 C C . SER A 1 94 ? -0.834 4.482 10.174 1.00 92.69 94 SER A C 1
ATOM 685 O O . SER A 1 94 ? -0.040 5.228 9.586 1.00 92.69 94 SER A O 1
ATOM 687 N N . VAL A 1 95 ? -1.606 3.610 9.527 1.00 93.62 95 VAL A N 1
ATOM 688 C CA . VAL A 1 95 ? -1.629 3.428 8.073 1.00 93.62 95 VAL A CA 1
ATOM 689 C C . VAL A 1 95 ? -3.080 3.346 7.622 1.00 93.62 95 VAL A C 1
ATOM 691 O O . VAL A 1 95 ? -3.839 2.544 8.155 1.00 93.62 95 VAL A O 1
ATOM 694 N N . ASP A 1 96 ? -3.437 4.126 6.605 1.00 94.19 96 ASP A N 1
ATOM 695 C CA . ASP A 1 96 ? -4.720 3.996 5.922 1.00 94.19 96 ASP A CA 1
ATOM 696 C C . ASP A 1 96 ? -4.548 3.069 4.717 1.00 94.19 96 ASP A C 1
ATOM 698 O O . ASP A 1 96 ? -3.744 3.342 3.812 1.00 94.19 96 ASP A O 1
ATOM 702 N N . LEU A 1 97 ? -5.303 1.968 4.717 1.00 94.44 97 LEU A N 1
ATOM 703 C CA . LEU A 1 97 ? -5.336 0.991 3.634 1.00 94.44 97 LEU A CA 1
ATOM 704 C C . LEU A 1 97 ? -6.618 1.153 2.811 1.00 94.44 97 LEU A C 1
ATOM 706 O O . LEU A 1 97 ? -7.719 1.050 3.344 1.00 94.44 97 LEU A O 1
ATOM 710 N N . GLU A 1 98 ? -6.487 1.337 1.497 1.00 94.81 98 GLU A N 1
ATOM 711 C CA . GLU A 1 98 ? -7.587 1.084 0.558 1.00 94.81 98 GLU A CA 1
ATOM 712 C C . GLU A 1 98 ? -7.299 -0.214 -0.195 1.00 94.81 98 GLU A C 1
ATOM 714 O O . GLU A 1 98 ? -6.279 -0.330 -0.879 1.00 94.81 98 GLU A O 1
ATOM 719 N N . ILE A 1 99 ? -8.201 -1.186 -0.061 1.00 94.44 99 ILE A N 1
ATOM 720 C CA . ILE A 1 99 ? -8.059 -2.545 -0.588 1.00 94.44 99 ILE A CA 1
ATOM 721 C C . ILE A 1 99 ? -9.148 -2.776 -1.641 1.00 94.44 99 ILE A C 1
ATOM 723 O O . ILE A 1 99 ? -10.327 -2.547 -1.383 1.00 94.44 99 ILE A O 1
ATOM 727 N N . CYS A 1 100 ? -8.756 -3.214 -2.838 1.00 93.06 100 CYS A N 1
ATOM 728 C CA . CYS A 1 100 ? -9.670 -3.598 -3.912 1.00 93.06 100 CYS A CA 1
ATOM 729 C C . CYS A 1 100 ? -9.556 -5.101 -4.153 1.00 93.06 100 CYS A C 1
ATOM 731 O O . CYS A 1 100 ? -8.507 -5.589 -4.571 1.00 93.06 100 CYS A O 1
ATOM 733 N N . LEU A 1 101 ? -10.639 -5.827 -3.889 1.00 92.69 101 LEU A N 1
ATOM 734 C CA . LEU A 1 101 ? -10.728 -7.274 -4.054 1.00 92.69 101 LEU A CA 1
ATOM 735 C C . LEU A 1 101 ? -12.063 -7.638 -4.702 1.00 92.69 101 LEU A C 1
ATOM 737 O O . LEU A 1 101 ? -13.039 -6.888 -4.611 1.00 92.69 101 LEU A O 1
ATOM 741 N N . ARG A 1 102 ? -12.128 -8.808 -5.341 1.00 91.62 102 ARG A N 1
ATOM 742 C CA . ARG A 1 102 ? -13.408 -9.395 -5.757 1.00 91.62 102 ARG A CA 1
ATOM 743 C C . ARG A 1 102 ? -14.336 -9.572 -4.543 1.00 91.62 102 ARG A C 1
ATOM 745 O O . ARG A 1 102 ? -13.838 -9.935 -3.478 1.00 91.62 102 ARG A O 1
ATOM 752 N N . PRO A 1 103 ? -15.667 -9.421 -4.710 1.00 95.00 103 PRO A N 1
ATOM 753 C CA . PRO A 1 103 ? -16.617 -9.408 -3.593 1.00 95.00 103 PRO A CA 1
ATOM 754 C C . PRO A 1 103 ? -16.442 -10.569 -2.608 1.00 95.00 103 PRO A C 1
ATOM 756 O O . PRO A 1 103 ? -16.149 -10.334 -1.449 1.00 95.00 103 PRO A O 1
ATOM 759 N N . HIS A 1 104 ? -16.447 -11.813 -3.095 1.00 95.38 104 HIS A N 1
ATOM 760 C CA . HIS A 1 104 ? -16.280 -13.002 -2.245 1.00 95.38 104 HIS A CA 1
ATOM 761 C C . HIS A 1 104 ? -14.954 -13.060 -1.461 1.00 95.38 104 HIS A C 1
ATOM 763 O O . HIS A 1 104 ? -14.880 -13.736 -0.442 1.00 95.38 104 HIS A O 1
ATOM 769 N N . VAL A 1 105 ? -13.892 -12.405 -1.946 1.00 95.19 105 VAL A N 1
ATOM 770 C CA . VAL A 1 105 ? -12.601 -12.331 -1.241 1.00 95.19 105 VAL A CA 1
ATOM 771 C C . VAL A 1 105 ? -12.639 -11.224 -0.193 1.00 95.19 105 VAL A C 1
ATOM 773 O O . VAL A 1 105 ? -12.099 -11.406 0.893 1.00 95.19 105 VAL A O 1
ATOM 776 N N . MET A 1 106 ? -13.295 -10.100 -0.500 1.00 96.19 106 MET A N 1
ATOM 777 C CA . MET A 1 106 ? -13.529 -9.043 0.481 1.00 96.19 106 MET A CA 1
ATOM 778 C C . MET A 1 106 ? -14.396 -9.554 1.635 1.00 96.19 106 MET A C 1
ATOM 780 O O . MET A 1 106 ? -14.004 -9.393 2.783 1.00 96.19 106 MET A O 1
ATOM 784 N N . ASP A 1 107 ? -15.485 -10.268 1.335 1.00 97.69 107 ASP A N 1
ATOM 785 C CA . ASP A 1 107 ? -16.365 -10.869 2.346 1.00 97.69 107 ASP A CA 1
ATOM 786 C C . ASP A 1 107 ? -15.579 -11.785 3.299 1.00 97.69 107 ASP A C 1
ATOM 788 O O . ASP A 1 107 ? -15.807 -11.785 4.505 1.00 97.69 107 ASP A O 1
ATOM 792 N N . ALA A 1 108 ? -14.622 -12.554 2.765 1.00 97.38 108 ALA A N 1
ATOM 793 C CA . ALA A 1 108 ? -13.757 -13.416 3.565 1.00 97.38 108 ALA A CA 1
ATOM 794 C C . ALA A 1 108 ? -12.753 -12.625 4.425 1.00 97.38 108 ALA A C 1
ATOM 796 O O . ALA A 1 108 ? -12.482 -13.024 5.553 1.00 97.38 108 ALA A O 1
ATOM 797 N N . LEU A 1 109 ? -12.210 -11.515 3.913 1.00 95.94 109 LEU A N 1
ATOM 798 C CA . LEU A 1 109 ? -11.291 -10.647 4.657 1.00 95.94 109 LEU A CA 1
ATOM 799 C C . LEU A 1 109 ? -12.002 -9.918 5.807 1.00 95.94 109 LEU A C 1
ATOM 801 O O . LEU A 1 109 ? -11.440 -9.778 6.887 1.00 95.94 109 LEU A O 1
ATOM 805 N N . GLU A 1 110 ? -13.239 -9.473 5.587 1.00 96.25 110 GLU A N 1
ATOM 806 C CA . GLU A 1 110 ? -14.031 -8.727 6.574 1.00 96.25 110 GLU A CA 1
ATOM 807 C C . GLU A 1 110 ? -14.476 -9.583 7.771 1.00 96.25 110 GLU A C 1
ATOM 809 O O . GLU A 1 110 ? -14.787 -9.038 8.832 1.00 96.25 110 GLU A O 1
ATOM 814 N N . VAL A 1 111 ? -14.489 -10.912 7.627 1.00 97.62 111 VAL A N 1
ATOM 815 C CA . VAL A 1 111 ? -14.783 -11.855 8.722 1.00 97.62 111 VAL A CA 1
ATOM 816 C C . VAL A 1 111 ? -13.528 -12.462 9.355 1.00 97.62 111 VAL A C 1
ATOM 818 O O . VAL A 1 111 ? -13.643 -13.232 10.307 1.00 97.62 111 VAL A O 1
ATOM 821 N N . ASP A 1 112 ? -12.336 -12.139 8.848 1.00 98.06 112 ASP A N 1
ATOM 822 C CA . ASP A 1 112 ? -11.073 -12.611 9.413 1.00 98.06 112 ASP A CA 1
ATOM 823 C C . ASP A 1 112 ? -10.761 -11.862 10.719 1.00 98.06 112 ASP A C 1
ATOM 825 O O . ASP A 1 112 ? -10.431 -10.674 10.727 1.00 98.06 112 ASP A O 1
ATOM 829 N N . GLU A 1 113 ? -10.891 -12.557 11.851 1.00 97.69 113 GLU A N 1
ATOM 830 C CA . GLU A 1 113 ? -10.745 -11.946 13.177 1.00 97.69 113 GLU A CA 1
ATOM 831 C C . GLU A 1 113 ? -9.326 -11.422 13.442 1.00 97.69 113 GLU A C 1
ATOM 833 O O . GLU A 1 113 ? -9.167 -10.398 14.113 1.00 97.69 113 GLU A O 1
ATOM 838 N N . GLU A 1 114 ? -8.294 -12.092 12.915 1.00 97.00 114 GLU A N 1
ATOM 839 C CA . GLU A 1 114 ? -6.902 -11.670 13.090 1.00 97.00 114 GLU A CA 1
ATOM 840 C C . GLU A 1 114 ? -6.672 -10.334 12.382 1.00 97.00 114 GLU A C 1
ATOM 842 O O . GLU A 1 114 ? -6.208 -9.381 13.010 1.00 97.00 114 GLU A O 1
ATOM 847 N N . PHE A 1 115 ? -7.055 -10.229 11.109 1.00 95.31 115 PHE A N 1
ATOM 848 C CA . PHE A 1 115 ? -6.928 -9.002 10.333 1.00 95.31 115 PHE A CA 1
ATOM 849 C C . PHE A 1 115 ? -7.754 -7.869 10.943 1.00 95.31 115 PHE A C 1
ATOM 851 O O . PHE A 1 115 ? -7.231 -6.779 11.192 1.00 95.31 115 PHE A O 1
ATOM 858 N N . MET A 1 116 ? -9.025 -8.137 11.249 1.00 96.50 116 MET A N 1
ATOM 859 C CA . MET A 1 116 ? -9.938 -7.130 11.784 1.00 96.50 116 MET A CA 1
ATOM 860 C C . MET A 1 116 ? -9.543 -6.644 13.183 1.00 96.50 116 MET A C 1
ATOM 862 O O . MET A 1 116 ? -9.899 -5.525 13.549 1.00 96.50 116 MET A O 1
ATOM 866 N N . SER A 1 117 ? -8.739 -7.403 13.940 1.00 96.38 117 SER A N 1
ATOM 867 C CA . SER A 1 117 ? -8.174 -6.931 15.214 1.00 96.38 117 SER A CA 1
ATOM 868 C C . SER A 1 117 ? -7.237 -5.719 15.070 1.00 96.38 117 SER A C 1
ATOM 870 O O . SER A 1 117 ? -7.060 -4.967 16.030 1.00 96.38 117 SER A O 1
ATOM 872 N N . PHE A 1 118 ? -6.676 -5.493 13.874 1.00 93.88 118 PHE A N 1
ATOM 873 C CA . PHE A 1 118 ? -5.816 -4.347 13.556 1.00 93.88 118 PHE A CA 1
ATOM 874 C C . PHE A 1 118 ? -6.562 -3.189 12.882 1.00 93.88 118 PHE A C 1
ATOM 876 O O . PHE A 1 118 ? -5.980 -2.120 12.690 1.00 93.88 118 PHE A O 1
ATOM 883 N N . VAL A 1 119 ? -7.826 -3.383 12.497 1.00 94.38 119 VAL A N 1
ATOM 884 C CA . VAL A 1 119 ? -8.612 -2.382 11.772 1.00 94.38 119 VAL A CA 1
ATOM 885 C C . VAL A 1 119 ? -9.314 -1.456 12.765 1.00 94.38 119 VAL A C 1
ATOM 887 O O . VAL A 1 119 ? -10.106 -1.887 13.604 1.00 94.38 119 VAL A O 1
ATOM 890 N N . SER A 1 120 ? -9.045 -0.155 12.653 1.00 90.00 120 SER A N 1
ATOM 891 C CA . SER A 1 120 ? -9.765 0.871 13.409 1.00 90.00 120 SER A CA 1
ATOM 892 C C . SER A 1 120 ? -11.229 0.925 12.978 1.00 90.00 120 SER A C 1
ATOM 894 O O . SER A 1 120 ? -11.546 0.834 11.790 1.00 90.00 120 SER A O 1
ATOM 896 N N . LYS A 1 121 ? -12.135 1.121 13.938 1.00 78.00 121 LYS A N 1
ATOM 897 C CA . LYS A 1 121 ? -13.533 1.422 13.610 1.00 78.00 121 LYS A CA 1
ATOM 898 C C . LYS A 1 121 ? -13.615 2.801 12.930 1.00 78.00 121 LYS A C 1
ATOM 900 O O . LYS A 1 121 ? -12.815 3.665 13.290 1.00 78.00 121 LYS A O 1
ATOM 905 N N . PRO A 1 122 ? -14.543 2.994 11.975 1.00 61.62 122 PRO A N 1
ATOM 906 C CA . PRO A 1 122 ? -14.769 4.289 11.333 1.00 61.62 122 PRO A CA 1
ATOM 907 C C . PRO A 1 122 ? -15.102 5.410 12.322 1.00 61.62 122 PRO A C 1
ATOM 909 O O . PRO A 1 122 ? -15.726 5.109 13.369 1.00 61.62 122 PRO A O 1
#

Mean pre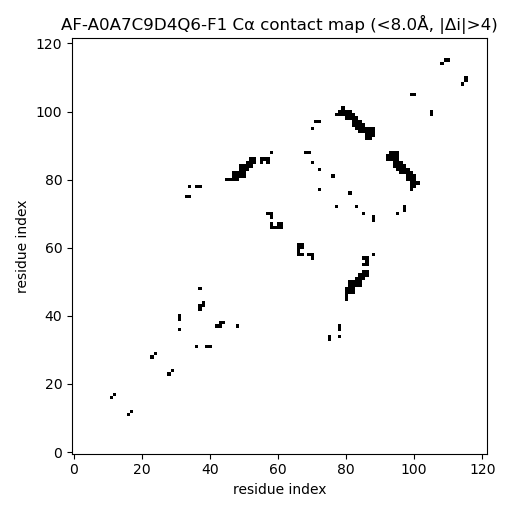dicted aligned error: 5.72 Å

InterPro domains:
  IPR023213 Chloramphenicol acetyltransferase-like domain superfamily [G3DSA:3.30.559.10] (1-117)
  IPR051283 Secondary metabolite acyltransferase [PTHR31896] (1-117)

Solvent-accessible surface area (backbone atoms only — not comparable to full-atom values): 7856 Å² total; per-residue (Å²): 110,68,70,58,53,50,55,50,53,59,70,64,63,38,73,68,54,51,48,64,66,47,48,60,46,73,78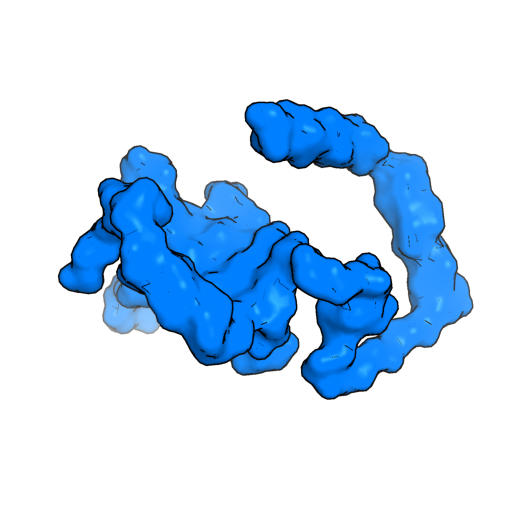,50,75,79,84,75,57,91,94,36,52,64,51,73,75,65,70,48,86,95,49,76,48,81,42,71,46,81,87,52,70,82,65,64,69,66,83,92,78,59,68,64,91,75,88,78,82,59,77,96,62,67,45,72,33,26,32,40,46,36,59,18,93,88,41,96,84,42,65,41,75,50,75,31,56,54,67,78,58,42,59,52,53,76,68,32,64,75,64,49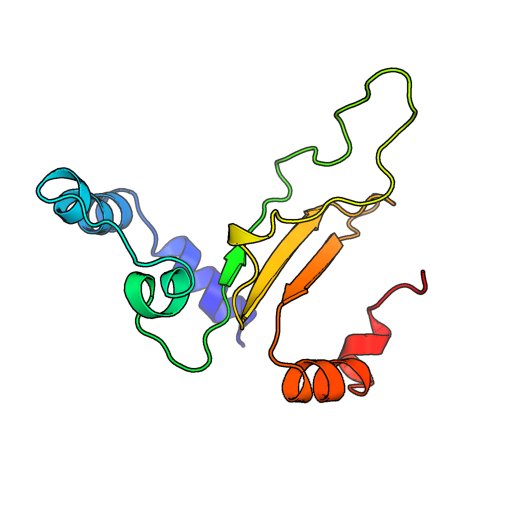,72,75,55,79,80,133

Sequence (122 aa):
WAASLLGQEVKRNTHEVVLGSVKPLADRPVVGQPGSGQREIFGAQHSLIIGGSPRFNMYGPEFGLGRAVAVRMGNANKDDGKVAANPGREGGGSVDLEICLRPHVMDALEVDEEFMSFVSKP

Organism: Opuntia streptacantha (NCBI:txid393608)

pLDDT: mean 87.61, std 10.96, range [56.16, 98.06]

Radius of gyration: 17.28 Å; Cα contacts (8 Å, |Δi|>4): 109; chains: 1; bounding box: 38×42×43 Å

Foldseek 3Di:
DVVVVVVVVVVVCDPVNVCVVCVVCVVPPDDDDQQCCCCVVPVDDPEADEDEDAPDPQQPDDDPPDTDPDDDDDPSQQHARYKYWYQDPVHPRDIDIDHHHDPVVVVVQVPPPVNVVNDDDD

Nearest PDB structures (foldseek):
  6zbs-assembly1_A  TM=7.975E-01  e=5.952E-04  Lathyrus sativus
  2yfq-assembly1_A  TM=2.675E-01  e=3.537E+00  Peptoniphilus asaccharolyticus

Secondary structure (DSSP, 8-state):
-HHHHHHHHHHH--HHHHHHHHHHHHHS---PPTT-HHHHHH--TT--EEE--TTS-TT----SS-S-S-----GGG--TTEEEEEE-TT-TT-EEEEEE--HHHHHHHHT-HHHHTTPPP-